Protein AF-A0A2V5NEM3-F1 (afdb_monomer)

pLDDT: mean 84.57, std 16.05, range [42.25, 97.5]

Structure (mmCIF, N/CA/C/O backbone):
data_AF-A0A2V5NEM3-F1
#
_entry.id   AF-A0A2V5NEM3-F1
#
loop_
_atom_site.group_PDB
_atom_site.id
_atom_site.type_symbol
_atom_site.label_atom_id
_atom_site.label_alt_id
_atom_site.label_comp_id
_atom_site.label_asym_id
_atom_site.label_entity_id
_atom_site.label_seq_id
_atom_site.pdbx_PDB_ins_code
_atom_site.Cartn_x
_atom_site.Cartn_y
_atom_site.Cartn_z
_atom_site.occupancy
_atom_site.B_iso_or_equiv
_atom_site.auth_seq_id
_atom_site.auth_comp_id
_atom_site.auth_asym_id
_atom_site.auth_atom_id
_atom_site.pdbx_PDB_model_num
ATOM 1 N N . MET A 1 1 ? 81.317 -21.675 5.970 1.00 54.50 1 MET A N 1
ATOM 2 C CA . MET A 1 1 ? 80.863 -20.412 5.340 1.00 54.50 1 MET A CA 1
ATOM 3 C C . MET A 1 1 ? 79.972 -20.717 4.132 1.00 54.50 1 MET A C 1
ATOM 5 O O . MET A 1 1 ? 80.483 -20.840 3.031 1.00 54.50 1 MET A O 1
ATOM 9 N N . ARG A 1 2 ? 78.659 -20.922 4.332 1.00 56.34 2 ARG A N 1
ATOM 10 C CA . ARG A 1 2 ? 77.654 -21.133 3.255 1.00 56.34 2 ARG A CA 1
ATOM 11 C C . ARG A 1 2 ? 76.260 -20.627 3.675 1.00 56.34 2 ARG A C 1
ATOM 13 O O . ARG A 1 2 ? 75.276 -21.325 3.502 1.00 56.34 2 ARG A O 1
ATOM 20 N N . TRP A 1 3 ? 76.190 -19.453 4.306 1.00 42.25 3 TRP A N 1
ATOM 21 C CA . TRP A 1 3 ? 74.930 -18.872 4.815 1.00 42.25 3 TRP A CA 1
ATOM 22 C C . TRP A 1 3 ? 74.590 -17.509 4.181 1.00 42.25 3 TRP A C 1
ATOM 24 O O . TRP A 1 3 ? 73.640 -16.859 4.589 1.00 42.25 3 TRP A O 1
ATOM 34 N N . ALA A 1 4 ? 75.339 -17.072 3.160 1.00 50.44 4 ALA A N 1
ATOM 35 C CA . ALA A 1 4 ? 75.121 -15.780 2.495 1.00 50.44 4 ALA A CA 1
ATOM 36 C C . ALA A 1 4 ? 74.307 -15.871 1.185 1.00 50.44 4 ALA A C 1
ATOM 38 O O . ALA A 1 4 ? 73.943 -14.847 0.621 1.00 50.44 4 ALA A O 1
ATOM 39 N N .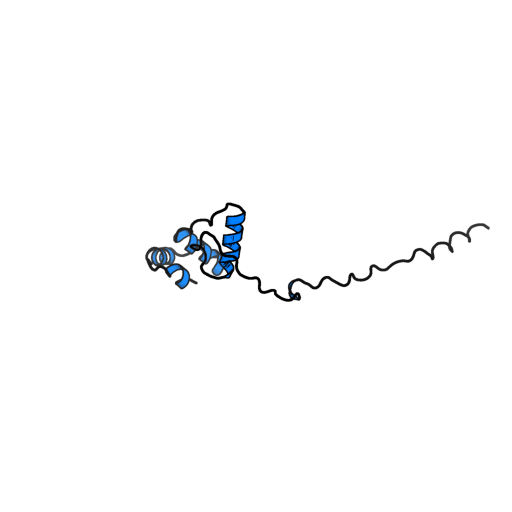 ALA A 1 5 ? 73.993 -17.076 0.695 1.00 50.28 5 ALA A N 1
ATOM 40 C CA . ALA A 1 5 ? 73.314 -17.257 -0.595 1.00 50.28 5 ALA A CA 1
ATOM 41 C C . ALA A 1 5 ? 71.775 -17.272 -0.512 1.00 50.28 5 ALA A C 1
ATOM 43 O O . ALA A 1 5 ? 71.119 -17.354 -1.544 1.00 50.28 5 ALA A O 1
ATOM 44 N N . PHE A 1 6 ? 71.187 -17.188 0.686 1.00 46.78 6 PHE A N 1
ATOM 45 C CA . PHE A 1 6 ? 69.730 -17.287 0.865 1.00 46.78 6 PHE A CA 1
ATOM 46 C C . PHE A 1 6 ? 69.010 -15.939 1.033 1.00 46.78 6 PHE A C 1
ATOM 48 O O . PHE A 1 6 ? 67.786 -15.912 1.055 1.00 46.78 6 PHE A O 1
ATOM 55 N N . ILE A 1 7 ? 69.737 -14.818 1.125 1.00 51.50 7 ILE A N 1
ATOM 56 C CA . ILE A 1 7 ? 69.147 -13.498 1.433 1.00 51.50 7 ILE A CA 1
ATOM 57 C C . ILE A 1 7 ? 68.936 -12.613 0.189 1.00 51.50 7 ILE A C 1
ATOM 59 O O . ILE A 1 7 ? 68.183 -11.649 0.250 1.00 51.50 7 ILE A O 1
ATOM 63 N N . VAL A 1 8 ? 69.512 -12.944 -0.972 1.00 49.59 8 VAL A N 1
ATOM 64 C CA . VAL A 1 8 ? 69.439 -12.063 -2.164 1.00 49.59 8 VAL A CA 1
ATOM 65 C C . VAL A 1 8 ? 68.446 -12.545 -3.234 1.00 49.59 8 VAL A C 1
ATOM 67 O O . VAL A 1 8 ? 68.119 -11.797 -4.148 1.00 49.59 8 VAL A O 1
ATOM 70 N N . LEU A 1 9 ? 67.856 -13.738 -3.096 1.00 43.28 9 LEU A N 1
ATOM 71 C CA . LEU A 1 9 ? 66.807 -14.219 -4.013 1.00 43.28 9 LEU A CA 1
ATOM 72 C C . LEU A 1 9 ? 65.381 -13.969 -3.479 1.00 43.28 9 LEU A C 1
ATOM 74 O O . LEU A 1 9 ? 64.468 -14.747 -3.733 1.00 43.28 9 LEU A O 1
ATOM 78 N N . LE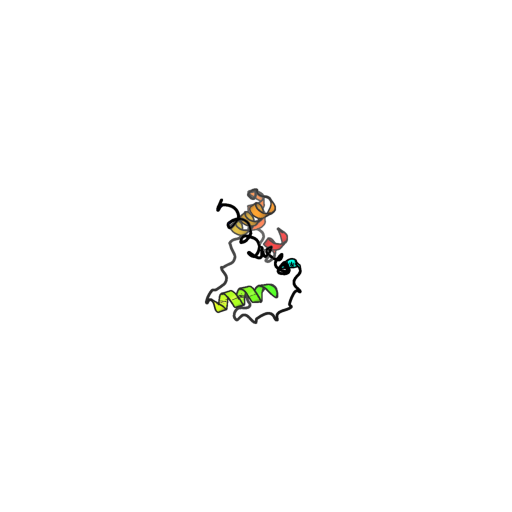U A 1 10 ? 65.192 -12.897 -2.707 1.00 48.94 10 LEU A N 1
ATOM 79 C CA . LEU A 1 10 ? 63.904 -12.505 -2.114 1.00 48.94 10 LEU A CA 1
ATOM 80 C C . LEU A 1 10 ? 63.551 -11.048 -2.469 1.00 48.94 10 LEU A C 1
ATOM 82 O O . LEU A 1 10 ? 62.973 -10.318 -1.675 1.00 48.94 10 LEU A O 1
ATOM 86 N N . LEU A 1 11 ? 63.934 -10.608 -3.674 1.00 49.44 11 LEU A N 1
ATOM 87 C CA . LEU A 1 11 ? 63.700 -9.248 -4.187 1.00 49.44 11 LEU A CA 1
ATOM 88 C C . LEU A 1 11 ? 63.196 -9.237 -5.643 1.00 49.44 11 LEU A C 1
ATOM 90 O O . LEU A 1 11 ? 63.458 -8.311 -6.400 1.00 49.44 11 LEU A O 1
ATOM 94 N N . ALA A 1 12 ? 62.463 -10.273 -6.051 1.00 52.47 12 ALA A N 1
ATOM 95 C CA . ALA A 1 12 ? 61.744 -10.278 -7.330 1.00 52.47 12 ALA A CA 1
ATOM 96 C C . ALA A 1 12 ? 60.309 -10.813 -7.213 1.00 52.47 12 ALA A C 1
ATOM 98 O O . ALA A 1 12 ? 59.661 -11.082 -8.221 1.00 52.47 12 ALA A O 1
ATOM 99 N N . VAL A 1 13 ? 59.776 -10.937 -5.992 1.00 57.75 13 VAL A N 1
ATOM 100 C CA . VAL A 1 13 ? 58.324 -11.012 -5.830 1.00 57.75 13 VAL A CA 1
ATOM 101 C C . VAL A 1 13 ? 57.843 -9.576 -5.917 1.00 57.75 13 VAL A C 1
ATOM 103 O O . VAL A 1 13 ? 57.911 -8.831 -4.943 1.00 57.75 13 VAL A O 1
ATOM 106 N N . GLY A 1 14 ? 57.446 -9.163 -7.120 1.00 55.25 14 GLY A N 1
ATOM 107 C CA . GLY A 1 14 ? 56.717 -7.922 -7.313 1.00 55.25 14 GLY A CA 1
ATOM 108 C C . GLY A 1 14 ? 55.512 -7.938 -6.385 1.00 55.25 14 GLY A C 1
ATOM 109 O O . GLY A 1 14 ? 54.522 -8.616 -6.654 1.00 55.25 14 GLY A O 1
ATOM 110 N N . PHE A 1 15 ? 55.615 -7.228 -5.264 1.00 59.75 15 PHE A N 1
ATOM 111 C CA . PHE A 1 15 ? 54.479 -6.941 -4.413 1.00 59.75 15 PHE A CA 1
ATOM 112 C C . PHE A 1 15 ? 53.633 -5.936 -5.187 1.00 59.75 15 PHE A C 1
ATOM 114 O O . PHE A 1 15 ? 53.807 -4.723 -5.080 1.00 59.75 15 PHE A O 1
ATOM 121 N N . SER A 1 16 ? 52.778 -6.457 -6.065 1.00 61.84 16 SER A N 1
ATOM 122 C CA . SER A 1 16 ? 51.698 -5.682 -6.643 1.00 61.84 16 SER A CA 1
ATOM 123 C C . SER A 1 16 ? 50.811 -5.302 -5.466 1.00 61.84 16 SER A C 1
ATOM 125 O O . SER A 1 16 ? 50.058 -6.127 -4.951 1.00 61.84 16 SER A O 1
ATOM 127 N N . LEU A 1 17 ? 50.963 -4.064 -4.983 1.00 64.50 17 LEU A N 1
ATOM 128 C CA . LEU A 1 17 ? 49.932 -3.451 -4.159 1.00 64.50 17 LEU A CA 1
ATOM 129 C C . LEU A 1 17 ? 48.630 -3.641 -4.938 1.00 64.50 17 LEU A C 1
ATOM 131 O O . LEU A 1 17 ? 48.639 -3.347 -6.139 1.00 64.50 17 LEU A O 1
ATOM 135 N N . PRO A 1 18 ? 47.547 -4.150 -4.324 1.00 60.94 18 PRO A N 1
ATOM 136 C CA . PRO A 1 18 ? 46.264 -4.144 -4.998 1.00 60.94 18 PRO A CA 1
ATOM 137 C C . PRO A 1 18 ? 46.041 -2.701 -5.439 1.00 60.94 18 PRO A C 1
ATOM 139 O O . PRO A 1 18 ? 45.954 -1.800 -4.601 1.00 60.94 18 PRO A O 1
ATOM 142 N N . SER A 1 19 ? 46.056 -2.455 -6.754 1.00 61.53 19 SER A N 1
ATOM 143 C CA . SER A 1 19 ? 45.588 -1.176 -7.262 1.00 61.53 19 SER A CA 1
ATOM 144 C C . SER A 1 19 ? 44.212 -1.012 -6.654 1.00 61.53 19 SER A C 1
ATOM 146 O O . SER A 1 19 ? 43.405 -1.940 -6.744 1.00 61.53 19 SER A O 1
ATOM 148 N N . ALA A 1 20 ? 43.974 0.118 -5.984 1.00 59.62 20 ALA A N 1
ATOM 149 C CA . ALA A 1 20 ? 42.624 0.502 -5.624 1.00 59.62 20 ALA A CA 1
ATOM 150 C C . ALA A 1 20 ? 41.810 0.317 -6.901 1.00 59.62 20 ALA A C 1
ATOM 152 O O . ALA A 1 20 ? 42.070 0.999 -7.895 1.00 59.62 20 ALA A O 1
ATOM 153 N N . THR A 1 21 ? 40.954 -0.709 -6.923 1.00 59.34 21 THR A N 1
ATOM 154 C CA . THR A 1 21 ? 40.090 -0.987 -8.064 1.00 59.34 21 THR A CA 1
ATOM 155 C C . THR A 1 21 ? 39.451 0.345 -8.375 1.00 59.34 21 THR A C 1
ATOM 157 O O . THR A 1 21 ? 38.870 0.921 -7.453 1.00 59.34 21 THR A O 1
ATOM 160 N N . ALA A 1 22 ? 39.653 0.879 -9.584 1.00 60.19 22 ALA A N 1
ATOM 161 C CA . ALA A 1 22 ? 38.979 2.091 -10.019 1.00 60.19 22 ALA A CA 1
ATOM 162 C C . ALA A 1 22 ? 37.494 1.863 -9.724 1.00 60.19 22 ALA A C 1
ATOM 164 O O . ALA A 1 22 ? 36.863 1.011 -10.350 1.00 60.19 22 ALA A O 1
ATOM 165 N N . GLY A 1 23 ? 37.035 2.459 -8.621 1.00 65.12 23 GLY A N 1
ATOM 166 C CA . GLY A 1 23 ? 35.881 1.955 -7.894 1.00 65.12 23 GLY A CA 1
ATOM 167 C C . GLY A 1 23 ? 34.676 2.065 -8.795 1.00 65.12 23 GLY A C 1
ATOM 168 O O . GLY A 1 23 ? 34.489 3.104 -9.431 1.00 65.12 23 GLY A O 1
ATOM 169 N N . GLU A 1 24 ? 33.879 1.001 -8.882 1.00 78.00 24 GLU A N 1
ATOM 170 C CA . GLU A 1 24 ? 32.597 1.093 -9.563 1.00 78.00 24 GLU A CA 1
ATOM 171 C C . GLU A 1 24 ? 31.863 2.333 -9.055 1.00 78.00 24 GLU A C 1
ATOM 173 O O . 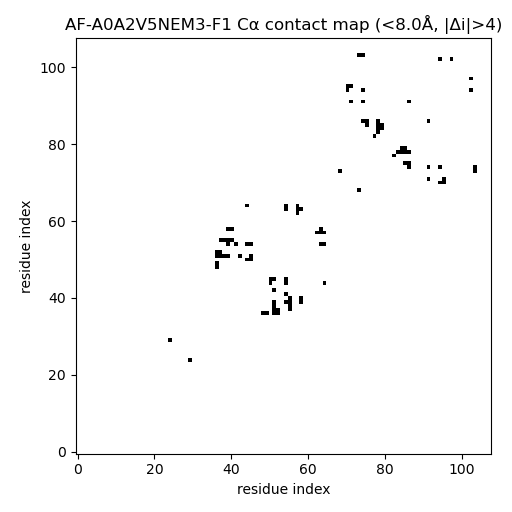GLU A 1 24 ? 31.733 2.539 -7.846 1.00 78.00 24 GLU A O 1
ATOM 178 N N . THR A 1 25 ? 31.396 3.176 -9.976 1.00 83.94 25 THR A N 1
ATOM 179 C CA . THR A 1 25 ? 30.604 4.346 -9.608 1.00 83.94 25 THR A CA 1
ATOM 180 C C . THR A 1 25 ? 29.422 3.868 -8.759 1.00 83.94 25 THR A C 1
ATOM 182 O O . THR A 1 25 ? 28.647 3.029 -9.255 1.00 83.94 25 THR A O 1
ATOM 185 N N . PRO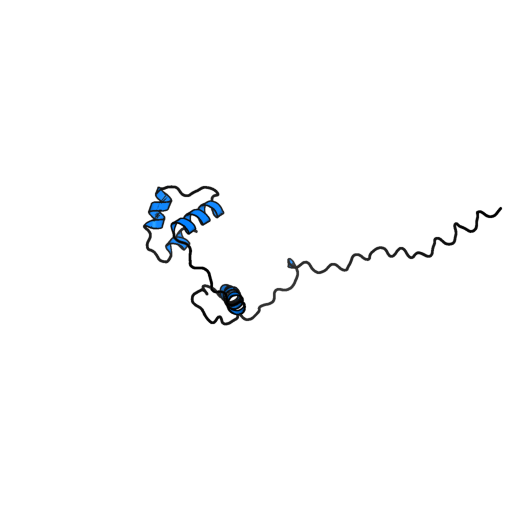 A 1 26 ? 29.269 4.354 -7.506 1.00 87.44 26 PRO A N 1
ATOM 186 C CA . PRO A 1 26 ? 28.167 3.941 -6.651 1.00 87.44 26 PRO A CA 1
ATOM 187 C C . PRO A 1 26 ? 26.841 4.209 -7.359 1.00 87.44 26 PRO A C 1
ATOM 189 O O . PRO A 1 26 ? 26.723 5.172 -8.120 1.00 87.44 26 PRO A O 1
ATOM 192 N N . TRP A 1 27 ? 25.845 3.352 -7.132 1.00 87.75 27 TRP A N 1
ATOM 193 C CA . TRP A 1 27 ? 24.571 3.380 -7.860 1.00 87.75 27 TRP A CA 1
ATOM 194 C C . TRP A 1 27 ? 23.900 4.765 -7.857 1.00 87.75 27 TRP A C 1
ATOM 196 O O . TRP A 1 27 ? 23.291 5.144 -8.853 1.00 87.75 27 TRP A O 1
ATOM 206 N N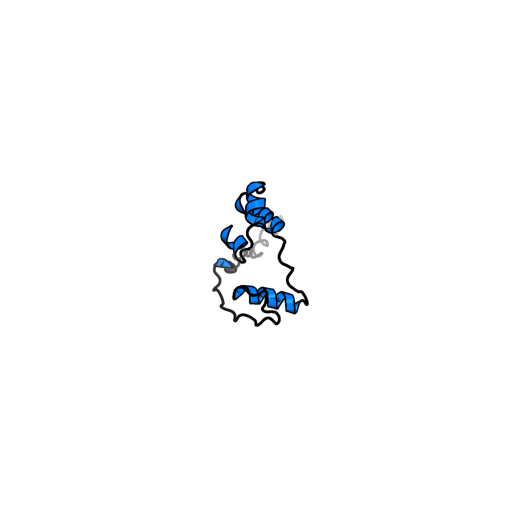 . SER A 1 28 ? 24.077 5.541 -6.782 1.00 92.38 28 SER A N 1
ATOM 207 C CA . SER A 1 28 ? 23.523 6.887 -6.603 1.00 92.38 28 SER A CA 1
ATOM 208 C C . SER A 1 28 ? 24.153 7.956 -7.503 1.00 92.38 28 SER A C 1
ATOM 210 O O . SER A 1 28 ? 23.558 9.012 -7.687 1.00 92.38 28 SER A O 1
ATOM 212 N N . PHE A 1 29 ? 25.344 7.705 -8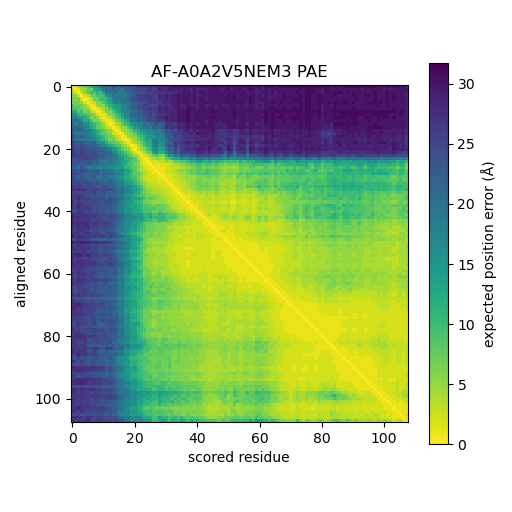.057 1.00 91.75 29 PHE A N 1
ATOM 213 C CA . PHE A 1 29 ? 26.059 8.619 -8.958 1.00 91.75 29 PHE A CA 1
ATOM 214 C C . PHE A 1 29 ? 25.968 8.198 -10.431 1.00 91.75 29 PHE A C 1
ATOM 216 O O . PHE A 1 29 ? 26.588 8.821 -11.294 1.00 91.75 29 PHE A O 1
ATOM 223 N N . ARG A 1 30 ? 25.214 7.138 -10.744 1.00 91.00 30 ARG A N 1
ATOM 224 C CA . ARG A 1 30 ? 24.974 6.719 -12.129 1.00 91.00 30 ARG A CA 1
ATOM 225 C C . ARG A 1 30 ? 23.847 7.565 -12.742 1.00 91.00 30 ARG A C 1
ATOM 227 O O . ARG A 1 30 ? 22.887 7.893 -12.045 1.00 91.00 30 ARG A O 1
ATOM 234 N N . PRO A 1 31 ? 23.930 7.923 -14.035 1.00 91.56 31 PRO A N 1
ATOM 235 C CA . PRO A 1 31 ? 22.874 8.682 -14.698 1.00 91.56 31 PRO A CA 1
ATOM 236 C C . PRO A 1 31 ? 21.552 7.899 -14.714 1.00 91.56 31 PRO A C 1
ATOM 238 O O . PRO A 1 31 ? 21.535 6.689 -14.946 1.00 91.56 31 PRO A O 1
ATOM 241 N N . ILE A 1 32 ? 20.436 8.600 -14.498 1.00 90.94 32 ILE A N 1
ATOM 242 C CA . ILE A 1 32 ? 19.093 8.005 -14.483 1.00 90.94 32 ILE A CA 1
ATOM 243 C C . ILE A 1 32 ? 18.574 7.880 -15.921 1.00 90.94 32 ILE A C 1
ATOM 245 O O . ILE A 1 32 ? 18.421 8.877 -16.628 1.00 90.94 32 ILE A O 1
ATOM 249 N N . GLY A 1 33 ? 18.268 6.654 -16.350 1.00 88.88 33 GLY A N 1
ATOM 250 C CA . GLY A 1 33 ? 17.562 6.395 -17.607 1.00 88.88 33 GLY A CA 1
ATOM 251 C C . GLY A 1 33 ? 16.055 6.652 -17.488 1.00 88.88 33 GLY A C 1
ATOM 252 O O . GLY A 1 33 ? 15.475 6.486 -16.418 1.00 88.88 33 GLY A O 1
ATOM 253 N N . LYS A 1 34 ? 15.403 7.025 -18.596 1.00 87.44 34 LYS A N 1
ATOM 254 C CA . LYS A 1 34 ? 13.939 7.189 -18.688 1.00 87.44 34 LYS A CA 1
ATOM 255 C C . LYS A 1 34 ? 13.342 6.099 -19.590 1.00 87.44 34 LYS A C 1
ATOM 257 O O . LYS A 1 34 ? 13.140 6.356 -20.777 1.00 87.44 34 LYS A O 1
ATOM 262 N N . PRO A 1 35 ? 13.126 4.872 -19.084 1.00 90.12 35 PRO A N 1
ATOM 263 C CA . PRO A 1 35 ? 12.527 3.807 -19.880 1.00 90.12 35 PRO A CA 1
ATOM 264 C C . PRO A 1 35 ? 11.071 4.136 -20.229 1.00 90.12 35 PRO A C 1
ATOM 266 O O . PRO A 1 35 ? 10.360 4.766 -19.444 1.00 90.12 35 PRO A O 1
ATOM 269 N N . ALA A 1 36 ? 10.621 3.683 -21.398 1.00 91.75 36 ALA A N 1
ATOM 270 C CA . ALA A 1 36 ? 9.212 3.759 -21.762 1.00 91.75 36 ALA A CA 1
ATOM 271 C C . ALA A 1 36 ? 8.384 2.821 -20.856 1.00 91.75 36 ALA A C 1
ATOM 273 O O . ALA A 1 36 ? 8.791 1.669 -20.666 1.00 91.75 36 ALA A O 1
ATOM 274 N N . PRO A 1 37 ? 7.244 3.277 -20.300 1.00 92.12 37 PRO A N 1
ATOM 275 C CA . PRO A 1 37 ? 6.366 2.420 -19.512 1.00 92.12 37 PRO A CA 1
ATOM 276 C C . PRO A 1 37 ? 5.811 1.262 -20.357 1.00 92.12 37 PRO A C 1
ATOM 278 O O . PRO A 1 37 ? 5.389 1.494 -21.494 1.00 92.12 37 PRO A O 1
ATOM 281 N N . PRO A 1 38 ? 5.794 0.022 -19.839 1.00 92.62 38 PRO A N 1
ATOM 282 C CA . PRO A 1 38 ? 5.126 -1.084 -20.511 1.00 92.62 38 PRO A CA 1
ATOM 283 C C . PRO A 1 38 ? 3.607 -0.870 -20.527 1.00 92.62 38 PRO A C 1
ATOM 285 O O . PRO A 1 38 ? 3.054 -0.173 -19.679 1.00 92.62 38 PRO A O 1
ATOM 288 N N . ILE A 1 39 ? 2.925 -1.512 -21.475 1.00 91.19 39 ILE A N 1
ATOM 289 C CA . ILE A 1 39 ? 1.460 -1.513 -21.555 1.00 91.19 39 ILE A CA 1
ATOM 290 C C . ILE A 1 39 ? 0.962 -2.819 -20.912 1.00 91.19 39 ILE A C 1
ATOM 292 O O . ILE A 1 39 ? 1.129 -3.878 -21.523 1.00 91.19 39 ILE A O 1
ATOM 296 N N . PRO A 1 40 ? 0.416 -2.789 -19.682 1.00 90.75 40 PRO A N 1
ATOM 297 C CA . PRO A 1 40 ? -0.114 -3.984 -19.032 1.00 90.75 40 PRO A CA 1
ATOM 298 C C . PRO A 1 40 ? -1.426 -4.433 -19.683 1.00 90.75 40 PRO A C 1
ATOM 300 O O . PRO A 1 40 ? -2.174 -3.617 -20.222 1.00 90.75 40 PRO A O 1
ATOM 303 N N . ARG A 1 41 ? -1.729 -5.732 -19.607 1.00 89.50 41 ARG A N 1
ATOM 304 C CA . ARG A 1 41 ? -2.997 -6.293 -20.096 1.00 89.50 41 ARG A CA 1
ATOM 305 C C . ARG A 1 41 ? -4.163 -5.948 -19.174 1.00 89.50 41 ARG A C 1
ATOM 307 O O . ARG A 1 41 ? -5.268 -5.751 -19.669 1.00 89.50 41 ARG A O 1
ATOM 314 N N . ASN A 1 42 ? -3.929 -5.871 -17.863 1.00 85.06 42 ASN A N 1
ATOM 315 C CA . ASN A 1 42 ? -4.921 -5.457 -16.875 1.00 85.06 42 ASN A CA 1
ATOM 316 C C . ASN A 1 42 ? -4.596 -4.054 -16.316 1.00 85.06 42 ASN A C 1
ATOM 318 O O . ASN A 1 42 ? -3.807 -3.934 -15.375 1.00 85.06 42 ASN A O 1
ATOM 322 N N . PRO A 1 43 ? -5.209 -2.983 -16.854 1.00 86.38 43 PRO A N 1
ATOM 323 C CA . PRO A 1 43 ? -4.938 -1.621 -16.408 1.00 86.38 43 PRO A CA 1
ATOM 324 C C . PRO A 1 43 ? -5.638 -1.243 -15.093 1.00 86.38 43 PRO A C 1
ATOM 326 O O . PRO A 1 43 ? -5.342 -0.178 -14.563 1.00 86.38 43 PRO A O 1
ATOM 329 N N . GLU A 1 44 ? -6.537 -2.067 -14.536 1.00 89.31 44 GLU A N 1
ATOM 330 C CA . GLU A 1 44 ? -7.332 -1.694 -13.348 1.00 89.31 44 GLU A CA 1
ATOM 331 C C . GLU A 1 44 ? -6.472 -1.371 -12.117 1.00 89.31 44 GLU A C 1
ATOM 333 O O . GLU A 1 44 ? -6.850 -0.559 -11.274 1.00 89.31 44 GLU A O 1
ATOM 338 N N . TRP A 1 45 ? -5.293 -1.990 -12.020 1.00 89.94 45 TRP A N 1
ATOM 339 C CA . TRP A 1 45 ? -4.339 -1.777 -10.929 1.00 89.94 45 TRP A CA 1
ATOM 340 C C . TRP A 1 45 ? -3.372 -0.611 -11.151 1.00 89.94 45 TRP A C 1
ATOM 342 O O . TRP A 1 45 ? -2.579 -0.299 -10.263 1.00 89.94 45 TRP A O 1
ATOM 352 N N . VAL A 1 46 ? -3.424 0.038 -12.314 1.00 93.00 46 VAL A N 1
ATOM 353 C CA . VAL A 1 46 ? -2.523 1.134 -12.674 1.00 93.00 46 VAL A CA 1
ATOM 354 C C . VAL A 1 46 ? -3.124 2.457 -12.207 1.00 93.00 46 VAL A C 1
ATOM 356 O O . VAL A 1 46 ? -4.040 2.984 -12.832 1.00 93.00 46 VAL A O 1
ATOM 359 N N . LYS A 1 47 ? -2.597 3.024 -11.117 1.00 90.12 47 LYS A N 1
ATOM 360 C CA . LYS A 1 47 ? -2.993 4.357 -10.628 1.00 90.12 47 LYS A CA 1
ATOM 361 C C . LYS A 1 47 ? -2.051 5.450 -11.120 1.00 90.12 47 LYS A C 1
ATOM 363 O O . LYS A 1 47 ? -2.451 6.602 -11.249 1.00 90.12 47 LYS A O 1
ATOM 368 N N . ASN A 1 48 ? -0.798 5.098 -11.387 1.00 91.44 48 ASN A N 1
ATOM 369 C CA . ASN A 1 48 ? 0.219 5.993 -11.927 1.00 91.44 48 ASN A CA 1
ATOM 370 C C . ASN A 1 48 ? 1.112 5.265 -12.955 1.00 91.44 48 ASN A C 1
ATOM 372 O O . ASN A 1 48 ? 1.027 4.051 -13.138 1.00 91.44 48 ASN A O 1
ATOM 376 N N . SER A 1 49 ? 1.996 6.003 -13.631 1.00 91.31 49 SER A N 1
ATOM 377 C CA . SER A 1 49 ? 2.875 5.438 -14.666 1.00 91.31 49 SER A CA 1
ATOM 378 C C . SER A 1 49 ? 3.898 4.425 -14.137 1.00 91.31 49 SER A C 1
ATOM 380 O O . SER A 1 49 ? 4.348 3.578 -14.905 1.00 91.31 49 SER A O 1
ATOM 382 N N . ILE A 1 50 ? 4.252 4.467 -12.851 1.00 91.94 50 ILE A N 1
ATOM 383 C CA . ILE A 1 50 ? 5.199 3.542 -12.212 1.00 91.94 50 ILE A CA 1
ATOM 384 C C . ILE A 1 50 ? 4.536 2.176 -11.979 1.00 91.94 50 ILE A C 1
ATOM 386 O O . ILE A 1 50 ? 5.170 1.142 -12.189 1.00 91.94 50 ILE A O 1
ATOM 390 N N . ASP A 1 51 ? 3.245 2.152 -11.638 1.00 94.06 51 ASP A N 1
ATOM 391 C CA . ASP A 1 51 ? 2.498 0.910 -11.390 1.00 94.06 51 ASP A CA 1
ATOM 392 C C . ASP A 1 51 ? 2.486 -0.017 -12.616 1.00 94.06 51 ASP A C 1
ATOM 394 O O . ASP A 1 51 ? 2.450 -1.242 -12.473 1.00 94.06 51 ASP A O 1
ATOM 398 N N . THR A 1 52 ? 2.589 0.552 -13.824 1.00 95.38 52 THR A N 1
ATOM 399 C CA . THR A 1 52 ? 2.660 -0.210 -15.082 1.00 95.38 52 THR A CA 1
ATOM 400 C C . THR A 1 52 ? 3.798 -1.230 -15.079 1.00 95.38 52 THR A C 1
ATOM 402 O O . THR A 1 52 ? 3.608 -2.357 -15.534 1.00 95.38 52 THR A O 1
ATOM 405 N N . PHE A 1 53 ? 4.959 -0.881 -14.515 1.00 94.69 53 PHE A N 1
ATOM 406 C CA . PHE A 1 53 ? 6.117 -1.770 -14.445 1.00 94.69 53 PHE A CA 1
ATOM 407 C C . PHE A 1 53 ? 5.850 -2.958 -13.518 1.00 94.69 53 PHE A C 1
ATOM 409 O O . PHE A 1 53 ? 6.193 -4.093 -13.852 1.00 94.69 53 PHE A O 1
ATOM 416 N N . THR A 1 54 ? 5.192 -2.712 -12.384 1.00 94.06 54 THR A N 1
ATOM 417 C CA . THR A 1 54 ? 4.816 -3.752 -11.421 1.00 94.06 54 THR A CA 1
ATOM 418 C C . THR A 1 54 ? 3.784 -4.699 -12.019 1.00 94.06 54 THR A C 1
ATOM 420 O O . THR A 1 54 ? 3.991 -5.913 -12.005 1.00 94.06 54 THR A O 1
ATOM 423 N N . VAL A 1 55 ? 2.705 -4.166 -12.601 1.00 95.44 55 VAL A N 1
ATOM 424 C CA . VAL A 1 55 ? 1.645 -4.980 -13.215 1.00 95.44 55 VAL A CA 1
ATOM 425 C C . VAL A 1 55 ? 2.200 -5.796 -14.381 1.00 95.44 55 VAL A C 1
ATOM 427 O O . VAL A 1 55 ? 1.988 -7.006 -14.431 1.00 95.44 55 VAL A O 1
ATOM 430 N N . ALA A 1 56 ? 2.995 -5.182 -15.262 1.00 94.81 56 ALA A N 1
ATOM 431 C CA . ALA A 1 56 ? 3.634 -5.895 -16.363 1.00 94.81 56 ALA A CA 1
ATOM 432 C C . ALA A 1 56 ? 4.537 -7.031 -15.861 1.00 94.81 56 ALA A C 1
ATOM 434 O O . ALA A 1 56 ? 4.544 -8.119 -16.437 1.00 94.81 56 ALA A O 1
ATOM 435 N N . LYS A 1 57 ? 5.277 -6.817 -14.764 1.00 95.12 57 LYS A N 1
ATOM 436 C CA . LYS A 1 57 ? 6.119 -7.865 -14.183 1.00 95.12 57 LYS A CA 1
ATOM 437 C C . LYS A 1 57 ? 5.291 -8.991 -13.567 1.00 95.12 57 LYS A C 1
ATOM 439 O O . LYS A 1 57 ? 5.646 -10.149 -13.762 1.00 95.12 57 LYS A O 1
ATOM 444 N N . LEU A 1 58 ? 4.199 -8.690 -12.863 1.00 95.44 58 LEU A N 1
ATOM 445 C CA . LEU A 1 58 ? 3.285 -9.711 -12.335 1.00 95.44 58 LEU A CA 1
ATOM 446 C C . LEU A 1 58 ? 2.715 -10.563 -13.472 1.00 95.44 58 LEU A C 1
ATOM 448 O O . LEU A 1 58 ? 2.830 -11.786 -13.448 1.00 95.44 58 LEU A O 1
ATOM 452 N N . GLU A 1 59 ? 2.221 -9.913 -14.522 1.00 94.75 59 GLU A N 1
ATOM 453 C CA . GLU A 1 59 ? 1.660 -10.569 -15.699 1.00 94.75 59 GLU A CA 1
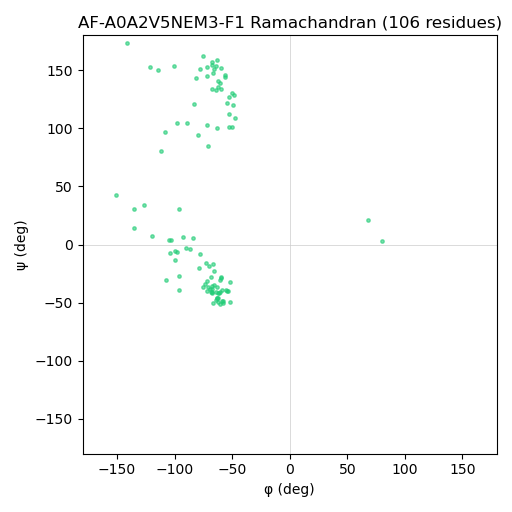ATOM 454 C C . GLU A 1 59 ? 2.657 -11.470 -16.437 1.00 94.75 59 GLU A C 1
ATOM 456 O O . GLU A 1 59 ? 2.283 -12.561 -16.868 1.00 94.75 59 GLU A O 1
ATOM 461 N N . GLN A 1 60 ? 3.917 -11.039 -16.574 1.00 95.44 60 GLN A N 1
ATOM 462 C CA . GLN A 1 60 ? 4.996 -11.851 -17.153 1.00 95.44 60 GLN A CA 1
ATOM 463 C C . GLN A 1 60 ? 5.247 -13.138 -16.360 1.00 95.44 60 GLN A C 1
ATOM 465 O O . GLN A 1 60 ? 5.642 -14.145 -16.939 1.00 95.44 60 GLN A O 1
ATOM 470 N N . ASN A 1 61 ? 5.016 -13.107 -15.047 1.00 96.81 61 ASN A N 1
ATOM 471 C CA . ASN A 1 61 ? 5.167 -14.262 -14.165 1.00 96.81 61 ASN A CA 1
ATOM 472 C C . ASN A 1 61 ? 3.857 -15.052 -13.990 1.00 96.81 61 ASN A C 1
ATOM 474 O O . ASN A 1 61 ? 3.804 -15.957 -13.163 1.00 96.81 61 ASN A O 1
ATOM 478 N N . GLY A 1 62 ? 2.794 -14.716 -14.730 1.00 95.56 62 GLY A N 1
ATOM 479 C CA . GLY A 1 62 ? 1.486 -15.362 -14.583 1.00 95.56 62 GLY A CA 1
ATOM 480 C C . GLY A 1 62 ? 0.792 -15.060 -13.250 1.00 95.56 62 GLY A C 1
ATOM 481 O O . GLY A 1 62 ? -0.070 -15.824 -12.825 1.00 95.56 62 GLY A O 1
ATOM 482 N N . LEU A 1 63 ? 1.171 -13.969 -12.581 1.00 95.44 63 LEU A N 1
ATOM 483 C CA . LEU A 1 63 ? 0.601 -13.528 -11.313 1.00 95.44 63 LEU A CA 1
ATOM 484 C C . LEU A 1 63 ? -0.404 -12.397 -11.531 1.00 95.44 63 LEU A C 1
ATOM 486 O O . LEU A 1 63 ? -0.292 -11.605 -12.467 1.00 95.44 63 LEU A O 1
ATOM 490 N N . THR A 1 64 ? -1.352 -12.285 -10.606 1.00 91.81 64 THR A N 1
ATOM 491 C CA . THR A 1 64 ? -2.286 -11.161 -10.519 1.00 91.81 64 THR A CA 1
ATOM 492 C C . THR A 1 64 ? -2.039 -10.368 -9.238 1.00 91.81 64 THR A C 1
ATOM 494 O O . THR A 1 64 ? -1.633 -10.954 -8.230 1.00 91.81 64 THR A O 1
ATOM 497 N N . PRO A 1 65 ? -2.306 -9.053 -9.231 1.00 91.62 65 PRO A N 1
ATOM 498 C CA . PRO A 1 65 ? -2.272 -8.270 -8.003 1.00 91.62 65 PRO A CA 1
ATOM 499 C C . PRO A 1 65 ? -3.201 -8.848 -6.923 1.00 91.62 65 PRO A C 1
ATOM 501 O O . PRO A 1 65 ? -4.283 -9.359 -7.221 1.00 91.62 65 PRO A O 1
ATOM 504 N N . ALA A 1 66 ? -2.774 -8.767 -5.663 1.00 91.44 66 ALA A N 1
ATOM 505 C CA . ALA A 1 66 ? -3.586 -9.193 -4.526 1.00 91.44 66 ALA A CA 1
ATOM 506 C C . ALA A 1 66 ? -4.743 -8.209 -4.295 1.00 91.44 66 ALA A C 1
ATOM 508 O O . ALA A 1 66 ? -4.530 -7.013 -4.453 1.00 91.44 66 ALA A O 1
ATOM 509 N N . PRO A 1 67 ? -5.938 -8.654 -3.873 1.00 91.31 67 PRO A N 1
ATOM 510 C CA . PRO A 1 67 ? -7.054 -7.749 -3.614 1.00 91.31 67 PRO A CA 1
ATOM 511 C C . PRO A 1 67 ? -6.712 -6.711 -2.538 1.00 91.31 67 PRO A C 1
ATOM 513 O O . PRO A 1 67 ? -5.914 -6.959 -1.629 1.00 91.31 67 PRO A O 1
ATOM 516 N N . VAL A 1 68 ? -7.360 -5.547 -2.619 1.00 89.50 68 VAL A N 1
ATOM 517 C CA . VAL A 1 68 ? -7.229 -4.498 -1.602 1.00 89.50 68 VAL A CA 1
ATOM 518 C C . VAL A 1 68 ? -7.689 -5.042 -0.249 1.00 89.50 68 VAL A C 1
ATOM 520 O O . VAL A 1 68 ? -8.727 -5.696 -0.142 1.00 89.50 68 VAL A O 1
ATOM 523 N N . ALA A 1 69 ? -6.898 -4.783 0.792 1.00 93.62 69 ALA A N 1
ATOM 524 C CA . ALA A 1 69 ? -7.227 -5.216 2.142 1.00 93.62 69 ALA A CA 1
ATOM 525 C C . ALA A 1 69 ? -8.507 -4.529 2.652 1.00 93.62 69 ALA A C 1
ATOM 527 O O . ALA A 1 69 ? -8.845 -3.420 2.241 1.00 93.62 69 ALA A O 1
ATOM 528 N N . ASN A 1 70 ? -9.211 -5.176 3.586 1.00 92.81 70 ASN A N 1
ATOM 529 C CA . ASN A 1 70 ? -10.386 -4.563 4.202 1.00 92.81 70 ASN A CA 1
ATOM 530 C C . ASN A 1 70 ? -10.008 -3.292 4.989 1.00 92.81 70 ASN A C 1
ATOM 532 O O . ASN A 1 70 ? -8.860 -3.114 5.408 1.00 92.81 70 ASN A O 1
ATOM 536 N N . LYS A 1 71 ? -10.997 -2.423 5.223 1.00 92.56 71 LYS A N 1
ATOM 537 C CA . LYS A 1 71 ? -10.804 -1.129 5.890 1.00 92.56 71 LYS A CA 1
ATOM 538 C C . LYS A 1 71 ? -10.065 -1.231 7.224 1.00 92.56 71 LYS A C 1
ATOM 540 O O . LYS A 1 71 ? -9.091 -0.520 7.433 1.00 92.56 71 LYS A O 1
ATOM 545 N N . LEU A 1 72 ? -10.489 -2.137 8.102 1.00 94.44 72 LEU A N 1
ATOM 546 C CA . LEU A 1 72 ? -9.892 -2.278 9.431 1.00 94.44 72 LEU A CA 1
ATOM 547 C C . LEU A 1 72 ? -8.416 -2.699 9.353 1.00 94.44 72 LEU A C 1
ATOM 549 O O . LEU A 1 72 ? -7.585 -2.216 10.118 1.00 94.44 72 LEU A O 1
ATOM 553 N N . THR A 1 73 ? -8.071 -3.552 8.386 1.00 95.56 73 THR A N 1
ATOM 554 C CA . THR A 1 73 ? -6.682 -3.958 8.131 1.00 95.56 73 THR A CA 1
ATOM 555 C C . THR A 1 73 ? -5.848 -2.788 7.616 1.00 95.56 73 THR A C 1
ATOM 557 O O . THR A 1 73 ? -4.713 -2.623 8.056 1.00 95.56 73 THR A O 1
ATOM 560 N N . LEU A 1 74 ? -6.394 -1.972 6.708 1.00 94.94 74 LEU A N 1
ATOM 561 C CA . LEU A 1 74 ? -5.710 -0.782 6.193 1.00 94.94 74 LEU A CA 1
ATOM 562 C C . LEU A 1 74 ? -5.463 0.253 7.295 1.00 94.94 74 LEU A C 1
ATOM 564 O O . LEU A 1 74 ? -4.333 0.709 7.446 1.00 94.94 74 LEU A O 1
ATOM 568 N N . LEU A 1 75 ? -6.488 0.552 8.097 1.00 96.06 75 LEU A N 1
ATOM 569 C CA . LEU A 1 75 ? -6.401 1.478 9.225 1.00 96.06 75 LEU A CA 1
ATOM 570 C C . LEU A 1 75 ? -5.330 1.032 10.222 1.00 96.06 75 LEU A C 1
ATOM 572 O O . LEU A 1 75 ? -4.439 1.791 10.582 1.00 96.06 75 LEU A O 1
ATOM 576 N N . ARG A 1 76 ? -5.369 -0.240 10.628 1.00 96.19 76 ARG A N 1
ATOM 577 C CA . ARG A 1 76 ? -4.394 -0.774 11.576 1.00 96.19 76 ARG A CA 1
ATOM 578 C C . ARG A 1 76 ? -2.963 -0.699 11.031 1.00 96.19 76 ARG A C 1
ATOM 580 O O . ARG A 1 76 ? -2.063 -0.363 11.790 1.00 96.19 76 ARG A O 1
ATOM 587 N N . ARG A 1 77 ? -2.745 -1.019 9.748 1.00 96.38 77 ARG A N 1
ATOM 588 C CA . ARG A 1 77 ? -1.413 -0.942 9.118 1.00 96.38 77 ARG A CA 1
ATOM 589 C C . ARG A 1 77 ? -0.868 0.477 9.151 1.00 96.38 77 ARG A C 1
ATOM 591 O O . ARG A 1 77 ? 0.221 0.677 9.664 1.00 96.38 77 ARG A O 1
ATOM 598 N N . VAL A 1 78 ? -1.654 1.451 8.693 1.00 96.00 78 VAL A N 1
ATOM 599 C CA . VAL A 1 78 ? -1.182 2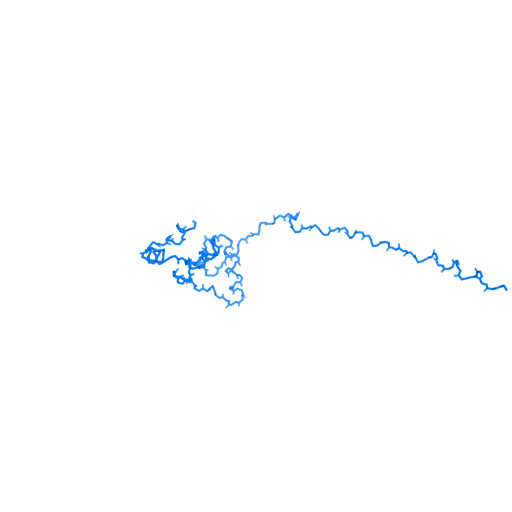.837 8.616 1.00 96.00 78 VAL A CA 1
ATOM 600 C C . VAL A 1 78 ? -0.922 3.440 9.999 1.00 96.00 78 VAL A C 1
ATOM 602 O O . VAL A 1 78 ? 0.056 4.155 10.176 1.00 96.00 78 VAL A O 1
ATOM 605 N N . TYR A 1 79 ? -1.720 3.078 11.006 1.00 97.38 79 TYR A N 1
ATOM 606 C CA . TYR A 1 79 ? -1.485 3.489 12.392 1.00 97.38 79 TYR A CA 1
ATOM 607 C C . TYR A 1 79 ? -0.170 2.937 12.944 1.00 97.38 79 TYR A C 1
ATOM 609 O O . TYR A 1 79 ? 0.622 3.683 13.515 1.00 97.38 79 TYR A O 1
ATOM 617 N N . PHE A 1 80 ? 0.117 1.653 12.726 1.00 97.50 80 PHE A N 1
ATOM 618 C CA . PHE A 1 80 ? 1.400 1.094 13.145 1.00 97.50 80 PHE A CA 1
ATOM 619 C C . PHE A 1 80 ? 2.580 1.657 12.349 1.00 97.50 80 PHE A C 1
ATOM 621 O O . PHE A 1 80 ? 3.621 1.913 12.946 1.00 97.50 80 PHE A O 1
ATOM 628 N N . ASP A 1 81 ? 2.418 1.887 11.047 1.00 96.50 81 ASP A N 1
ATOM 629 C CA . ASP A 1 81 ? 3.496 2.379 10.186 1.00 96.50 81 ASP A CA 1
ATOM 630 C C . ASP A 1 81 ? 3.840 3.853 10.465 1.00 96.50 81 ASP A C 1
ATOM 632 O O . ASP A 1 81 ? 5.014 4.217 10.461 1.00 96.50 81 ASP A O 1
ATOM 636 N N . LEU A 1 82 ? 2.835 4.704 10.713 1.00 95.81 82 LEU A N 1
ATOM 637 C CA . LEU A 1 82 ? 3.027 6.149 10.896 1.00 95.81 82 LEU A CA 1
ATOM 638 C C . LEU A 1 82 ? 3.139 6.574 12.366 1.00 95.81 82 LEU A C 1
ATOM 640 O O . LEU A 1 82 ? 3.923 7.465 12.684 1.00 95.81 82 LEU A O 1
ATOM 644 N N . ILE A 1 83 ? 2.344 5.972 13.256 1.00 94.81 83 ILE A N 1
ATOM 645 C CA . ILE A 1 83 ? 2.219 6.381 14.668 1.00 94.81 83 ILE A CA 1
ATOM 646 C C . ILE A 1 83 ? 2.910 5.373 15.600 1.00 94.81 83 ILE A C 1
ATOM 648 O O . ILE A 1 83 ? 3.401 5.742 16.665 1.00 94.81 83 ILE A O 1
ATOM 652 N N . GLY A 1 84 ? 2.958 4.093 15.222 1.00 96.88 84 GLY A N 1
ATOM 653 C CA . GLY A 1 84 ? 3.514 3.014 16.047 1.00 96.88 84 GLY A CA 1
ATOM 654 C C . GLY A 1 84 ? 2.569 2.499 17.139 1.00 96.88 84 GLY A C 1
ATOM 655 O O . GLY A 1 84 ? 2.941 1.614 17.909 1.00 96.88 84 GLY A O 1
ATOM 656 N N . LEU A 1 85 ? 1.339 3.013 17.198 1.00 97.00 85 LEU A N 1
ATOM 657 C CA . LEU A 1 85 ? 0.301 2.628 18.156 1.00 97.00 85 LEU A CA 1
ATOM 658 C C . LEU A 1 85 ? -0.938 2.113 17.413 1.00 97.00 85 LEU A C 1
ATOM 660 O O . LEU A 1 85 ? -1.161 2.511 16.272 1.00 97.00 85 LEU A O 1
ATOM 664 N N . PRO A 1 86 ? -1.757 1.234 18.019 1.00 97.06 86 PRO A N 1
ATOM 665 C CA . PRO A 1 86 ? -3.023 0.826 17.418 1.00 97.06 86 PRO A CA 1
ATOM 666 C C . PRO A 1 86 ? -4.029 1.995 17.368 1.00 97.06 86 PRO A C 1
ATOM 668 O O . PRO A 1 86 ? -3.956 2.888 18.213 1.00 97.06 86 PRO A O 1
ATOM 671 N N . PRO A 1 87 ? -4.994 1.975 16.428 1.00 97.12 87 PRO A N 1
ATOM 672 C CA . PRO A 1 87 ? -6.074 2.962 16.382 1.00 97.12 87 PRO A CA 1
ATOM 673 C C . PRO A 1 87 ? -6.994 2.855 17.600 1.00 97.12 87 PRO A C 1
ATOM 675 O O . PRO A 1 87 ? -7.176 1.759 18.144 1.00 97.12 87 PRO A O 1
ATOM 678 N N . THR A 1 88 ? -7.600 3.974 18.009 1.00 96.75 88 THR A N 1
ATOM 679 C CA . THR A 1 88 ? -8.614 3.953 19.072 1.00 96.75 88 THR A CA 1
ATOM 680 C C . THR A 1 88 ? -9.947 3.402 18.540 1.00 96.75 88 THR A C 1
ATOM 682 O O . THR A 1 88 ? -10.156 3.338 17.323 1.00 96.75 88 THR A O 1
ATOM 685 N N . PRO A 1 89 ? -10.875 2.976 19.417 1.00 96.94 89 PRO A N 1
ATOM 686 C CA . PRO A 1 89 ? -12.219 2.584 18.994 1.00 96.94 89 PRO A CA 1
ATOM 687 C C . PRO A 1 89 ? -12.933 3.669 18.173 1.00 96.94 89 PRO A C 1
ATOM 689 O O . PRO A 1 89 ? -13.550 3.356 17.157 1.00 96.94 89 PRO A O 1
ATOM 692 N N . GLU A 1 90 ? -12.784 4.938 18.558 1.00 96.88 90 GLU A N 1
ATOM 693 C CA . GLU A 1 90 ? -13.387 6.083 17.870 1.00 96.88 90 GLU A CA 1
ATOM 694 C C . GLU A 1 90 ? -12.832 6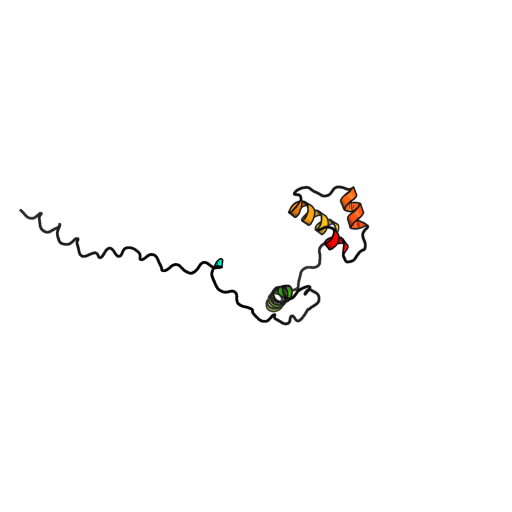.245 16.446 1.00 96.88 90 GLU A C 1
ATOM 696 O O . GLU A 1 90 ? -13.596 6.462 15.504 1.00 96.88 90 GLU A O 1
ATOM 701 N N . ASP A 1 91 ? -11.520 6.060 16.263 1.00 95.12 91 ASP A N 1
ATOM 702 C CA . ASP A 1 91 ? -10.877 6.090 14.943 1.00 95.12 91 ASP A CA 1
ATOM 703 C C . ASP A 1 91 ? -11.404 4.974 14.029 1.00 95.12 91 ASP A C 1
ATOM 705 O O . ASP A 1 91 ? -11.665 5.181 12.837 1.00 95.12 91 ASP A O 1
ATOM 709 N N . ILE A 1 92 ? -11.587 3.771 14.587 1.00 95.88 92 ILE A N 1
ATOM 710 C CA . ILE A 1 92 ? -12.128 2.617 13.859 1.00 95.88 92 ILE A CA 1
ATOM 711 C C . ILE A 1 92 ? -13.557 2.901 13.401 1.00 95.88 92 ILE A C 1
ATOM 713 O O . ILE A 1 92 ? -13.889 2.634 12.240 1.00 95.88 92 ILE A O 1
ATOM 717 N N . GLU A 1 93 ? -14.399 3.432 14.286 1.00 95.88 93 GLU A N 1
ATOM 718 C CA . GLU A 1 93 ? -15.784 3.780 13.970 1.00 95.88 93 GLU A CA 1
ATOM 719 C C . GLU A 1 93 ? -15.853 4.857 12.885 1.00 95.88 93 GLU A C 1
ATOM 721 O O . GLU A 1 93 ? -16.526 4.654 11.868 1.00 95.88 93 GLU A O 1
ATOM 726 N N . ALA A 1 94 ? -15.095 5.947 13.042 1.00 94.31 94 ALA A N 1
ATOM 727 C CA . ALA A 1 94 ? -15.052 7.046 12.084 1.00 94.31 94 ALA A CA 1
ATOM 728 C C . ALA A 1 94 ? -14.631 6.570 10.682 1.00 94.31 94 ALA A C 1
ATOM 730 O O . ALA A 1 94 ? -15.313 6.844 9.691 1.00 94.31 94 ALA A O 1
ATOM 731 N N . PHE A 1 95 ? -13.554 5.785 10.585 1.00 95.00 95 PHE A N 1
ATOM 732 C CA . PHE A 1 95 ? -13.052 5.297 9.300 1.00 95.00 95 PHE A CA 1
ATOM 733 C C . PHE A 1 95 ? -13.959 4.235 8.657 1.00 95.00 95 PHE A C 1
ATOM 735 O O . PHE A 1 95 ? -14.144 4.177 7.432 1.00 95.00 95 PHE A O 1
ATOM 742 N N . THR A 1 96 ? -14.553 3.363 9.473 1.00 92.19 96 THR A N 1
ATOM 743 C CA . THR A 1 96 ? -15.446 2.316 8.966 1.00 92.19 96 THR A CA 1
ATOM 744 C C . THR A 1 96 ? -16.743 2.925 8.433 1.00 92.19 96 THR A C 1
ATOM 746 O O . THR A 1 96 ? -17.211 2.499 7.369 1.00 92.19 96 THR A O 1
ATOM 749 N N . ALA A 1 97 ? -17.262 3.962 9.100 1.00 93.94 97 ALA A N 1
ATOM 750 C CA . ALA A 1 97 ? -18.451 4.704 8.689 1.00 93.94 97 ALA A CA 1
ATOM 751 C C . ALA A 1 97 ? -18.259 5.533 7.404 1.00 93.94 97 ALA A C 1
ATOM 753 O O . ALA A 1 97 ? -19.222 5.713 6.655 1.00 93.94 97 ALA A O 1
ATOM 754 N N . ASP A 1 98 ? -17.041 5.990 7.097 1.00 92.88 98 ASP A N 1
ATOM 755 C CA . ASP A 1 98 ? -16.768 6.811 5.912 1.00 92.88 98 ASP A CA 1
ATOM 756 C C . ASP A 1 98 ? -16.853 6.008 4.600 1.00 92.88 98 ASP A C 1
ATOM 758 O O . ASP A 1 98 ? -15.950 5.254 4.245 1.00 92.88 98 ASP A O 1
ATOM 762 N N . LYS A 1 99 ? -17.945 6.146 3.844 1.00 90.69 99 LYS A N 1
ATOM 763 C CA . LYS A 1 99 ? -18.151 5.434 2.565 1.00 90.69 99 LYS A CA 1
ATOM 764 C C . LYS A 1 99 ? -17.503 6.128 1.357 1.00 90.69 99 LYS A C 1
ATOM 766 O O . LYS A 1 99 ? -17.715 5.673 0.234 1.00 90.69 99 LYS A O 1
ATOM 771 N N . GLY A 1 100 ? -16.744 7.204 1.567 1.00 90.94 100 GLY A N 1
ATOM 772 C CA . GLY A 1 100 ? -16.031 7.907 0.507 1.00 90.94 100 GLY A CA 1
ATOM 773 C C . GLY A 1 100 ? -15.014 7.006 -0.194 1.00 90.94 100 GLY A C 1
ATOM 774 O O . GLY A 1 100 ? -14.292 6.235 0.441 1.00 90.94 100 GLY A O 1
ATOM 775 N N . THR A 1 101 ? -14.925 7.114 -1.519 1.00 87.38 101 THR A N 1
ATOM 776 C CA . THR A 1 101 ? -13.920 6.394 -2.324 1.00 87.38 101 THR A CA 1
ATOM 777 C C . THR A 1 101 ? -12.491 6.868 -2.044 1.00 87.38 101 THR A C 1
ATOM 779 O O . THR A 1 101 ? -11.535 6.174 -2.377 1.00 87.38 101 THR A O 1
ATOM 782 N N . ASP A 1 102 ? -12.347 8.038 -1.423 1.00 90.06 102 ASP A N 1
ATOM 783 C CA . ASP A 1 102 ? -11.099 8.698 -1.046 1.00 90.06 102 ASP A CA 1
ATOM 784 C C . ASP A 1 102 ? -10.798 8.615 0.463 1.00 90.06 102 ASP A C 1
ATOM 786 O O . ASP A 1 102 ? -9.807 9.184 0.915 1.00 90.06 102 ASP A O 1
ATOM 790 N N . ALA A 1 103 ? -11.622 7.912 1.253 1.00 91.25 103 ALA A N 1
ATOM 791 C CA . ALA A 1 103 ? -11.532 7.908 2.717 1.00 91.25 103 ALA A CA 1
ATOM 792 C C . ALA A 1 103 ? -10.137 7.515 3.228 1.00 91.25 103 ALA A C 1
ATOM 794 O O . ALA A 1 103 ? -9.613 8.123 4.156 1.00 91.25 103 ALA A O 1
ATOM 795 N N . PHE A 1 104 ? -9.504 6.523 2.592 1.00 91.12 104 PHE A N 1
ATOM 796 C CA . PHE A 1 104 ? -8.144 6.107 2.944 1.00 91.12 104 PHE A CA 1
ATOM 797 C C . PHE A 1 104 ? -7.095 7.172 2.607 1.00 91.12 104 PHE A C 1
ATOM 799 O O . PHE A 1 104 ? -6.143 7.340 3.354 1.00 91.12 104 PHE A O 1
ATOM 806 N N . SER A 1 105 ? -7.272 7.908 1.509 1.00 90.56 105 SER A N 1
ATOM 807 C CA . SER A 1 105 ? -6.357 8.984 1.124 1.00 90.56 105 SER A CA 1
ATOM 808 C C . SER A 1 105 ? -6.479 10.206 2.028 1.00 90.56 105 SER A C 1
ATOM 810 O O . SER A 1 105 ? -5.480 10.866 2.245 1.00 90.56 105 SER A O 1
ATOM 812 N N . ARG A 1 106 ? -7.664 10.499 2.580 1.00 91.12 106 ARG A N 1
ATOM 813 C CA . ARG A 1 106 ? -7.841 11.596 3.552 1.00 91.12 106 ARG A CA 1
ATOM 814 C C . ARG A 1 106 ? -7.253 11.303 4.932 1.00 91.12 106 ARG A C 1
ATOM 816 O O . ARG A 1 106 ? -7.118 12.221 5.732 1.00 91.12 106 ARG A O 1
ATOM 823 N N . LEU A 1 107 ? -6.956 10.038 5.218 1.00 88.19 107 LEU A N 1
ATOM 824 C CA . LEU A 1 107 ? -6.331 9.619 6.469 1.00 88.19 107 LEU A CA 1
ATOM 825 C C . LEU A 1 107 ? -4.812 9.885 6.487 1.00 88.19 107 LEU A C 1
ATOM 827 O O . LEU A 1 107 ? -4.234 9.917 7.571 1.00 88.19 107 LEU A O 1
ATOM 831 N N . ILE A 1 108 ? -4.179 10.045 5.316 1.00 85.94 108 ILE A N 1
ATOM 832 C CA . ILE A 1 108 ? -2.720 10.163 5.138 1.00 85.94 108 ILE A CA 1
ATOM 833 C C . ILE A 1 108 ? -2.285 11.516 4.579 1.00 85.94 108 ILE A C 1
ATOM 835 O O . ILE A 1 108 ? -3.076 12.151 3.850 1.00 85.94 108 ILE A O 1
#

Mean predicted aligned error: 11.84 Å

Secondary structure (DSSP, 8-state):
---SSSSSSSS-S---------PPPPGGGSPPP-PPPP--S-GGG-SSTTHHHHHHHHHHTT--PPPPPPHHHHHHHHHHHHTSSPPPHHHHHHHHH---TTHHHHT-

Sequence (108 aa):
MRWAAFIVLLLAVGFSLPSATAGETPWSFRPIGKPAPPIPRNPEWVKNSIDTFTVAKLEQNGLTPAPVANKLTLLRRVYFDLIGLPPTPEDIEAFTADKGTDAFSRLI

Foldseek 3Di:
DPDPPPPPVPPPPPPPDPDPPPDDDPPVPDDDDDDDQDDAPDCPQPPDSVVSVVRNVCVVVVHDDDDDDDQQVLQQVCCCVPVVDGDDPVRVVVLVPDPDPCSSVVVD

Solvent-accessible surface area (backbone atoms only — not comparable to full-atom values): 7339 Å² total; per-residue (Å²): 144,87,80,76,80,77,73,75,84,75,79,77,78,78,78,72,67,78,70,77,65,84,66,77,76,54,78,90,76,52,85,85,81,85,77,81,72,57,86,42,94,68,58,88,78,46,88,50,77,70,40,22,52,55,50,38,51,33,50,75,71,76,44,77,85,78,79,83,72,57,69,70,58,50,55,43,48,52,26,42,75,75,73,65,44,79,70,52,72,67,55,51,51,56,58,69,68,47,82,55,96,54,48,74,60,74,74,103

Radius of gyration: 30.4 Å; Cα contacts (8 Å, |Δi|>4): 52; chains: 1; bounding box: 99×33×41 Å

=== Feature glossary ===
The features interleaved in this record are:

— What the protein is —

Sequence gives the chain of amino acids in standard one-letter code (A=alanine, C=cysteine, …, Y=tyrosine), read N→C. It is the only feature that is directly encoded by the gene; all structural features are derived from the folded form of this sequence.

Database cross-references. InterPro integrates a dozen domain/family signature databases into unified entries with residue-range hits. GO terms attach function/process/location labels with evidence codes. CATH codes position the fold in a four-level structural taxonomy. Organism is the NCBI-taxonomy species name.

— Where its atoms are —

Atomic coordinates in PDBx/mmCIF format — the same representation the Protein Data Bank distributes. Each line of the _atom_site loop places one backbone atom in Cartesian space (units: ångströms, origin: arbitrary).

The six renders are orthographic views along the three Cartesian axes in both directions. Representation (cartoon, sticks, or surface) and color scheme (sequence-rainbow or by-chain) vary across proteins so the training set covers all the common visualization conventions.

— Local backbone conformation —

Eight-state secondary structure (DSSP): H is the canonical α-helix, G the tighter 3₁₀-helix, I the wider π-helix; E/B are β-structure, T and S are turns and bends, and '-' is everything else. DSSP derives these from the pattern of main-chain N–H···O=C hydrogen bonds, not from the sequence.

P-SEA three-state annotation labels each residue as helix, strand, or coil based purely on the geometry of the Cα trace. It serves as a fallback when the full backbone (and thus DSSP) is unavailable.

The φ/ψ torsion pair specifies the backbone conformation at each residue. φ rotates about the N–Cα bond, ψ about the Cα–C bond. Steric clashes forbid most of the (φ, ψ) plane — the allowed regions (α-helix basin, β-sheet basin, left-handed helix) are the Ramachandran-allowed regions.

— Global shape and packing —

The geometric summary reports three shape descriptors. Rg (radius of gyration) measures how spread out the Cα atoms are about their centre of mass; compact globular proteins have small Rg, elongated or unfolded ones large. Cα contacts (<8 Å, |i−j|>4) count long-range residue pairs in spatial proximity — high for tightly packed folds, near zero for rods or random coil. The bounding-box extents give the protein's footprint along x, y, z in Å.

Solvent-accessible surface area (SASA) is the area in Å² traced out by the centre of a 1.4 Å probe sphere (a water molecule) rolled over the protein's van der Waals surface (Shrake–Rupley / Lee–Richards construction). Buried residues have near-zero SASA; fully exposed residues can exceed 200 Å². The total SASA scales roughly with the number of surface residues.

The contact map is a binary N×N matrix image: pixel (i, j) is dark where Cα_i and Cα_j are within 8 Å and |i−j|>4. Because the |i−j|>4 filter removes local helical contacts, off-diagonal stripes parallel to the main diagonal indicate parallel β-sheets; stripes perpendicular to it indicate antiparallel β-sheets. The Ramachandran plot scatters every residue's (φ, ψ) pair against the sterically allowed regions. The PAE heatmap renders the predicted-aligned-error matrix.

— Structural neighborhood —

3Di is Foldseek's structural alphabet. Each residue is assigned one of twenty discrete states based on how its Cα sits relative to its spatial (not sequential) neighbors. Aligning 3Di strings finds structural homologs roughly as well as full 3D superposition, but orders of magnitude faster.

Nearest PDB neighbors are the top structural matches found by Foldseek when searching this structure against the entire Protein Data Bank. Each hit reports a TM-score (0 to 1; >0.5 almost always implies the same fold) and an E-value. These are *structural* homologs — they may share no detectable sequence similarity.

— Confidence and disorder —

For AlphaFold models, the B-factor field carries pLDDT — the model's own estimate of local accuracy on a 0–100 scale. Regions with pLDDT<50 should be treated as essentially unmodeled; they often correspond to intrinsically disordered segments.

Crystallographic B-factors measure how much each atom's electron density is smeared out, in Å². They rise in mobile loops and surface residues and fall in the buried interior. In AlphaFold models this column is repurposed to hold pLDDT instead.

Predicted aligned error is AlphaFold's pairwise confidence. Unlike pLDDT (per-residue), PAE is per-residue-pair and captures whether two parts of the structure are correctly placed relative to each other. Units are ångströms of expected positional error.